Protein AF-A0A8J6WE12-F1 (afdb_monomer)

Sequence (88 aa):
MDYLAVDELERRYRDAKGGIKRSHYQIIWFLAQGRSPADVPASTSYSRDRIYKLLRRYNEQGLSALGDQRRHNPGQAPLVNAVQQAQL

Foldseek 3Di:
DDDDDLVVLVVCLVVDPDPQLNLLSVLVSCVNVVHDLVCVVVVGVDDSVRSVVSVVCCVVPNSVSRDPCVVVPPDDDDPDDPVVVVVD

Nearest PDB structures (foldseek):
  2lfd-assembly1_A  TM=4.371E-01  e=5.731E+00  Escherichia coli

Mean predicted aligned error: 7.47 Å

Radius of gyration: 16.76 Å; Cα contacts (8 Å, |Δi|>4): 67; chains: 1; bounding box: 26×34×50 Å

Solvent-accessible surface area (backbone atoms only — not comparable to full-atom values): 5376 Å² total; per-residue (Å²): 135,80,78,74,56,58,66,58,32,48,51,49,28,73,69,42,85,48,69,60,34,20,5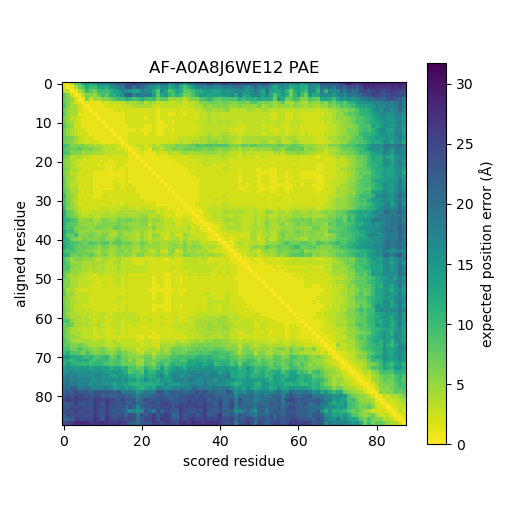3,41,29,48,53,54,30,44,46,68,72,68,48,55,70,84,57,51,40,82,80,42,103,45,54,56,68,56,49,52,56,46,51,52,40,32,76,74,55,31,71,80,55,53,39,75,63,65,84,78,48,89,71,75,81,74,95,58,55,77,74,64,62,78,75,116

pLDDT: mean 86.43, std 9.18, range [50.53, 95.44]

Structure (mmCIF, N/CA/C/O backbone):
data_AF-A0A8J6WE12-F1
#
_entry.id   AF-A0A8J6WE12-F1
#
loop_
_atom_site.group_PDB
_atom_site.id
_atom_site.type_symbol
_atom_site.label_atom_id
_atom_site.label_alt_id
_atom_site.label_comp_id
_atom_site.label_asym_id
_atom_site.label_entity_id
_atom_site.label_seq_id
_atom_site.pdbx_PDB_ins_code
_atom_site.Cartn_x
_atom_site.Cartn_y
_atom_site.Cartn_z
_atom_site.occupancy
_atom_site.B_iso_or_equiv
_atom_site.auth_seq_id
_atom_site.auth_comp_id
_atom_site.auth_asym_id
_atom_site.auth_atom_id
_atom_site.pdbx_PDB_model_num
ATOM 1 N N . MET A 1 1 ? 1.389 -18.263 -2.492 1.00 50.53 1 MET A N 1
ATOM 2 C CA . MET A 1 1 ? 1.438 -16.789 -2.527 1.00 50.53 1 MET A CA 1
ATOM 3 C C . MET A 1 1 ? 0.889 -16.386 -3.881 1.00 50.53 1 MET A C 1
ATOM 5 O O . MET A 1 1 ? 1.574 -16.593 -4.871 1.00 50.53 1 MET A O 1
ATOM 9 N N . ASP A 1 2 ? -0.385 -15.997 -3.934 1.00 57.19 2 ASP A N 1
ATOM 10 C CA . ASP A 1 2 ? -1.082 -15.691 -5.190 1.00 57.19 2 ASP A CA 1
ATOM 11 C C . ASP A 1 2 ? -0.751 -14.253 -5.603 1.00 57.19 2 ASP A C 1
ATOM 13 O O . ASP A 1 2 ? -1.278 -13.288 -5.041 1.00 57.19 2 ASP A O 1
ATOM 17 N N . TYR A 1 3 ? 0.179 -14.104 -6.544 1.00 64.38 3 TYR A N 1
ATOM 18 C CA . TYR A 1 3 ? 0.458 -12.821 -7.176 1.00 64.38 3 TYR A CA 1
ATOM 19 C C . TYR A 1 3 ? -0.552 -12.607 -8.299 1.00 64.38 3 TYR A C 1
ATOM 21 O O . TYR A 1 3 ? -0.746 -13.471 -9.150 1.00 64.38 3 TYR A O 1
ATOM 29 N N . LEU A 1 4 ? -1.215 -11.454 -8.300 1.00 71.50 4 LEU A N 1
ATOM 30 C CA . LEU A 1 4 ? -2.184 -11.126 -9.341 1.00 71.50 4 LEU A CA 1
ATOM 31 C C . LEU A 1 4 ? -1.470 -10.789 -10.644 1.00 71.50 4 LEU A C 1
ATOM 33 O O . LEU A 1 4 ? -0.463 -10.078 -10.641 1.00 71.50 4 LEU A O 1
ATOM 37 N N . ALA A 1 5 ? -2.058 -11.238 -11.751 1.00 81.69 5 ALA A N 1
ATOM 38 C CA . ALA A 1 5 ? -1.736 -10.701 -13.061 1.00 81.69 5 ALA A CA 1
ATOM 39 C C . ALA A 1 5 ? -1.922 -9.172 -13.059 1.00 81.69 5 ALA A C 1
ATOM 41 O O . ALA A 1 5 ? -2.804 -8.637 -12.377 1.00 81.69 5 ALA A O 1
ATOM 42 N N . VAL A 1 6 ? -1.089 -8.474 -13.830 1.00 85.19 6 VAL A N 1
ATOM 43 C CA . VAL A 1 6 ? -1.068 -7.003 -13.916 1.00 85.19 6 VAL A CA 1
ATOM 44 C C . VAL A 1 6 ? -2.463 -6.431 -14.211 1.00 85.19 6 VAL A C 1
ATOM 46 O O . VAL A 1 6 ? -2.860 -5.442 -13.594 1.00 85.19 6 VAL A O 1
ATOM 49 N N . ASP A 1 7 ? -3.236 -7.100 -15.066 1.00 87.00 7 ASP A N 1
ATOM 50 C CA . ASP A 1 7 ? -4.577 -6.669 -15.481 1.00 87.00 7 ASP A CA 1
ATOM 51 C C . ASP A 1 7 ? -5.600 -6.703 -14.337 1.00 87.00 7 ASP A C 1
ATOM 53 O O . ASP A 1 7 ? -6.471 -5.840 -14.216 1.00 87.00 7 ASP A O 1
ATOM 57 N N . GLU A 1 8 ? -5.480 -7.671 -13.430 1.00 90.94 8 GLU A N 1
ATOM 58 C CA . GLU A 1 8 ? -6.383 -7.783 -12.285 1.00 90.94 8 GLU A CA 1
ATOM 59 C C . GLU A 1 8 ? -6.068 -6.717 -11.218 1.00 90.94 8 GLU A C 1
ATOM 61 O O . GLU A 1 8 ? -6.975 -6.219 -10.541 1.00 90.94 8 GLU A O 1
ATOM 66 N N . LEU A 1 9 ? -4.802 -6.299 -11.093 1.00 92.62 9 LEU A N 1
ATOM 67 C CA . LEU A 1 9 ? -4.422 -5.146 -10.268 1.00 92.62 9 LEU A CA 1
ATOM 68 C C . LEU A 1 9 ? -4.997 -3.842 -10.829 1.00 92.62 9 LEU A C 1
ATOM 70 O O . LEU A 1 9 ? -5.505 -3.022 -10.060 1.00 92.62 9 LEU A O 1
ATOM 74 N N . GLU A 1 10 ? -4.970 -3.672 -12.152 1.00 94.06 10 GLU A N 1
ATOM 75 C CA .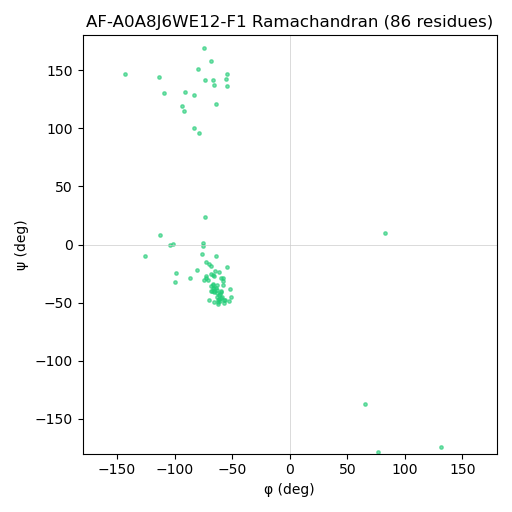 GLU A 1 10 ? -5.586 -2.526 -12.819 1.00 94.06 10 GLU A CA 1
ATOM 76 C C . GLU A 1 10 ? -7.100 -2.490 -12.591 1.00 94.06 10 GLU A C 1
ATOM 78 O O . GLU A 1 10 ? -7.644 -1.461 -12.176 1.00 94.06 10 GLU A O 1
ATOM 83 N N . ARG A 1 11 ? -7.791 -3.616 -12.807 1.00 94.69 11 ARG A N 1
ATOM 84 C CA . ARG A 1 11 ? -9.240 -3.712 -12.594 1.00 94.69 11 ARG A CA 1
ATOM 85 C C . ARG A 1 11 ? -9.612 -3.318 -11.168 1.00 94.69 11 ARG A C 1
ATOM 87 O O . ARG A 1 11 ? -10.467 -2.462 -10.955 1.00 94.69 11 ARG A O 1
ATOM 94 N N . ARG A 1 12 ? -8.905 -3.861 -10.176 1.00 94.19 12 ARG A N 1
ATOM 95 C CA . ARG A 1 12 ? -9.135 -3.538 -8.761 1.00 94.19 12 ARG A CA 1
ATOM 96 C C . ARG A 1 12 ? -8.794 -2.095 -8.408 1.00 94.19 12 ARG A C 1
ATOM 98 O O . ARG A 1 12 ? -9.477 -1.514 -7.567 1.00 94.19 12 ARG A O 1
ATOM 105 N N . TYR A 1 13 ? -7.778 -1.503 -9.035 1.00 94.38 13 TYR A N 1
ATOM 106 C CA . TYR A 1 13 ? -7.503 -0.071 -8.916 1.00 94.38 13 TYR A CA 1
ATOM 107 C C . TYR A 1 13 ? -8.693 0.769 -9.408 1.00 94.38 13 TYR A C 1
ATOM 109 O O . TYR A 1 13 ? -9.100 1.703 -8.713 1.00 94.38 13 TYR A O 1
ATOM 117 N N . ARG A 1 14 ? -9.268 0.425 -10.567 1.00 93.81 14 ARG A N 1
ATOM 118 C CA . ARG A 1 14 ? -10.427 1.123 -11.149 1.00 93.81 14 ARG A CA 1
ATOM 119 C C . ARG A 1 14 ? -11.698 0.942 -10.306 1.00 93.81 14 ARG A C 1
ATOM 121 O O . ARG A 1 14 ? -12.446 1.901 -10.122 1.00 93.81 14 ARG A O 1
ATOM 128 N N . ASP A 1 15 ? -11.896 -0.243 -9.731 1.00 95.38 15 ASP A N 1
ATOM 129 C CA . ASP A 1 15 ? -13.076 -0.576 -8.919 1.00 95.38 15 ASP A CA 1
ATOM 130 C C . ASP A 1 15 ? -13.000 -0.051 -7.471 1.00 95.38 15 ASP A C 1
ATOM 132 O O . ASP A 1 15 ? -14.027 0.110 -6.799 1.00 95.38 15 ASP A O 1
ATOM 136 N N . ALA A 1 16 ? -11.796 0.226 -6.959 1.00 94.12 16 ALA A N 1
ATOM 137 C CA . ALA A 1 16 ? -11.589 0.630 -5.573 1.00 94.12 16 ALA A CA 1
ATOM 138 C C . ALA A 1 16 ? -12.259 1.974 -5.242 1.00 94.12 16 ALA A C 1
ATOM 140 O O . ALA A 1 16 ? -11.924 3.024 -5.787 1.00 94.12 16 ALA A O 1
ATOM 141 N N . LYS A 1 17 ? -13.165 1.950 -4.256 1.00 89.12 17 LYS A N 1
ATOM 142 C CA . LYS A 1 17 ? -13.912 3.137 -3.804 1.00 89.12 17 LYS A CA 1
ATOM 143 C C . LYS A 1 17 ? -13.185 3.972 -2.743 1.00 89.12 17 LYS A C 1
ATOM 145 O O . LYS A 1 17 ? -13.383 5.177 -2.671 1.00 89.12 17 LYS A O 1
ATOM 150 N N . GLY A 1 18 ? -12.339 3.352 -1.917 1.00 88.44 18 GLY A N 1
ATOM 151 C CA . GLY A 1 18 ? -11.606 4.042 -0.848 1.00 88.44 18 GLY A CA 1
ATOM 152 C C . GLY A 1 18 ? -10.243 4.556 -1.309 1.00 88.44 18 GLY A C 1
ATOM 153 O O . GLY A 1 18 ? -9.461 3.776 -1.851 1.00 88.44 18 GLY A O 1
ATOM 154 N N . GLY A 1 1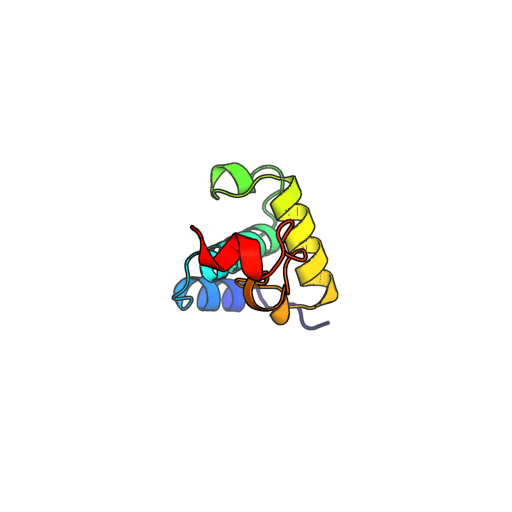9 ? -9.926 5.825 -1.024 1.00 90.69 19 GLY A N 1
ATOM 155 C CA . GLY A 1 19 ? -8.682 6.477 -1.463 1.00 90.69 19 GLY A CA 1
ATOM 156 C C . GLY A 1 19 ? -7.415 5.693 -1.106 1.00 90.69 19 GLY A C 1
ATOM 157 O O . GLY A 1 19 ? -6.617 5.391 -1.985 1.00 90.69 19 GLY A O 1
ATOM 158 N N . ILE A 1 20 ? -7.284 5.246 0.149 1.00 91.88 20 ILE A N 1
ATOM 159 C CA . ILE A 1 20 ? -6.124 4.454 0.604 1.00 91.88 20 ILE A CA 1
ATOM 160 C C . ILE A 1 20 ? -6.010 3.134 -0.170 1.00 91.88 20 ILE A C 1
ATOM 162 O O . ILE A 1 20 ? -4.934 2.775 -0.648 1.00 91.88 20 ILE A O 1
ATOM 166 N N . LYS A 1 21 ? -7.125 2.406 -0.320 1.00 93.44 21 LYS A N 1
ATOM 167 C CA . LYS A 1 21 ? -7.135 1.110 -1.012 1.00 93.44 21 LYS A CA 1
ATOM 168 C C . LYS A 1 21 ? -6.805 1.278 -2.496 1.00 93.44 21 LYS A C 1
ATOM 170 O O . LYS A 1 21 ? -6.023 0.501 -3.034 1.00 93.44 21 LYS A O 1
ATOM 175 N N . ARG A 1 22 ? -7.338 2.327 -3.127 1.00 95.00 22 ARG A N 1
ATOM 176 C CA . ARG A 1 22 ? -7.041 2.693 -4.513 1.00 95.00 22 ARG A CA 1
ATOM 177 C C . ARG A 1 22 ? -5.565 3.043 -4.699 1.00 95.00 22 ARG A C 1
ATOM 179 O O . ARG A 1 22 ? -4.935 2.478 -5.585 1.00 95.00 22 ARG A O 1
ATOM 186 N N . SER A 1 23 ? -4.985 3.879 -3.836 1.00 94.44 23 SER A N 1
ATOM 187 C CA . SER A 1 23 ? -3.548 4.189 -3.880 1.00 94.44 23 SER A CA 1
ATOM 188 C C . SER A 1 23 ? -2.681 2.942 -3.710 1.00 94.44 23 SER A C 1
ATOM 190 O O . SER A 1 23 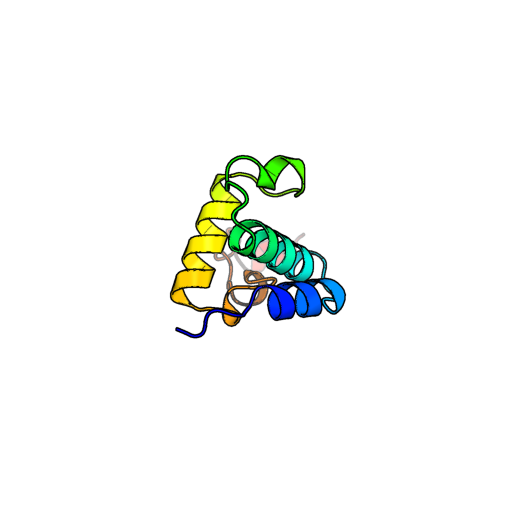? -1.690 2.791 -4.414 1.00 94.44 23 SER A O 1
ATOM 192 N N . HIS A 1 24 ? -3.058 2.019 -2.820 1.00 95.00 24 HIS A N 1
ATOM 193 C CA . HIS A 1 24 ? -2.318 0.768 -2.643 1.00 95.00 24 HIS A CA 1
ATOM 194 C C . HIS A 1 24 ? -2.341 -0.094 -3.913 1.00 95.00 24 HIS A C 1
ATOM 196 O O . HIS A 1 24 ? -1.285 -0.568 -4.329 1.00 95.00 24 HIS A O 1
ATOM 202 N N . TYR A 1 25 ? -3.504 -0.252 -4.558 1.00 95.44 25 TYR A N 1
ATOM 203 C CA . TYR A 1 25 ? -3.584 -0.949 -5.846 1.00 95.44 25 TYR A CA 1
ATOM 204 C C . TYR A 1 25 ? -2.756 -0.254 -6.926 1.00 95.44 25 TYR A C 1
ATOM 206 O O . TYR A 1 25 ? -2.018 -0.930 -7.630 1.00 95.44 25 TYR A O 1
ATOM 214 N N . GLN A 1 26 ? -2.812 1.078 -7.015 1.00 94.88 26 GLN A N 1
ATOM 215 C CA . GLN A 1 26 ? -2.033 1.849 -7.987 1.00 94.88 26 GLN A CA 1
ATOM 216 C C . GLN A 1 26 ? -0.524 1.626 -7.827 1.00 94.88 26 GLN A C 1
ATOM 218 O O . GLN A 1 26 ? 0.172 1.403 -8.812 1.00 94.88 26 GLN A O 1
ATOM 223 N N . ILE A 1 27 ? -0.021 1.655 -6.588 1.00 95.00 27 ILE A N 1
ATOM 224 C CA . ILE A 1 27 ? 1.400 1.433 -6.293 1.00 95.00 27 ILE A CA 1
ATOM 225 C C . ILE A 1 27 ? 1.816 0.023 -6.715 1.00 95.00 27 ILE A C 1
ATOM 227 O O . ILE A 1 27 ? 2.794 -0.127 -7.440 1.00 95.00 27 ILE A O 1
ATOM 231 N N . ILE A 1 28 ? 1.077 -1.009 -6.293 1.00 95.12 28 ILE A N 1
ATOM 232 C CA . ILE A 1 28 ? 1.418 -2.399 -6.631 1.00 95.12 28 ILE A CA 1
ATOM 233 C C . ILE A 1 28 ? 1.288 -2.653 -8.136 1.00 95.12 28 ILE A C 1
ATOM 235 O O . ILE A 1 28 ? 2.133 -3.335 -8.703 1.00 95.12 28 ILE A O 1
ATOM 239 N N . TRP A 1 29 ? 0.294 -2.060 -8.796 1.00 94.81 29 TRP A N 1
ATOM 240 C CA . TRP A 1 29 ? 0.130 -2.128 -10.246 1.00 94.81 29 TRP A CA 1
ATOM 241 C C . TRP A 1 29 ? 1.324 -1.523 -10.991 1.00 94.81 29 TRP A C 1
ATOM 243 O O . TRP A 1 29 ? 1.903 -2.185 -11.847 1.00 94.81 29 TRP A O 1
ATOM 253 N N . PHE A 1 30 ? 1.763 -0.318 -10.619 1.00 93.94 30 PHE A N 1
ATOM 254 C CA . PHE A 1 30 ? 2.945 0.314 -11.212 1.00 93.94 30 PHE A CA 1
ATOM 255 C C . PHE A 1 30 ? 4.215 -0.519 -11.027 1.00 93.94 30 PHE A C 1
ATOM 257 O O . PHE A 1 30 ? 5.003 -0.650 -11.962 1.00 93.94 30 PHE A O 1
ATOM 264 N N . LEU A 1 31 ? 4.400 -1.112 -9.847 1.00 92.62 31 LEU A N 1
ATOM 265 C CA . LEU A 1 31 ? 5.537 -1.993 -9.584 1.00 92.62 31 LEU A CA 1
ATOM 266 C C . LEU A 1 31 ? 5.454 -3.294 -10.395 1.00 92.62 31 LEU A C 1
ATOM 268 O O . LEU A 1 31 ? 6.461 -3.736 -10.938 1.00 92.62 31 LEU A O 1
ATOM 272 N N . ALA A 1 32 ? 4.262 -3.881 -10.530 1.00 91.31 32 ALA A N 1
ATOM 273 C CA . ALA A 1 32 ? 4.040 -5.083 -11.335 1.00 91.31 32 ALA A CA 1
ATOM 274 C C . ALA A 1 32 ? 4.247 -4.834 -12.842 1.00 91.31 32 ALA A C 1
ATOM 276 O O . ALA A 1 32 ? 4.632 -5.745 -13.565 1.00 91.31 32 ALA A O 1
ATOM 277 N N . GLN A 1 33 ? 4.067 -3.591 -13.304 1.00 90.88 33 GLN A N 1
ATOM 278 C CA . GLN A 1 33 ? 4.432 -3.140 -14.655 1.00 90.88 33 GLN A CA 1
ATOM 279 C C . GLN A 1 33 ? 5.946 -2.928 -14.850 1.00 90.88 33 GLN A C 1
ATOM 281 O O . GLN A 1 33 ? 6.369 -2.498 -15.920 1.00 90.88 33 GLN A O 1
ATOM 286 N N . GLY A 1 34 ? 6.769 -3.181 -13.829 1.00 90.31 34 GLY A N 1
ATOM 287 C CA . GLY A 1 34 ? 8.221 -3.016 -13.896 1.00 90.31 34 GLY A CA 1
ATOM 288 C C . GLY A 1 34 ? 8.710 -1.585 -13.662 1.00 90.31 34 GLY A C 1
ATOM 289 O O . GLY A 1 34 ? 9.895 -1.317 -13.854 1.00 90.31 34 GLY A O 1
ATOM 290 N N . ARG A 1 35 ? 7.847 -0.651 -13.227 1.00 90.00 35 ARG A N 1
ATOM 291 C CA . ARG A 1 35 ? 8.314 0.690 -12.839 1.00 90.00 35 ARG A CA 1
ATOM 292 C C . ARG A 1 35 ? 9.181 0.601 -11.588 1.00 90.00 35 ARG A C 1
ATOM 294 O O . ARG A 1 35 ? 8.865 -0.132 -10.649 1.00 90.00 35 ARG A O 1
ATOM 301 N N . SER A 1 36 ? 10.240 1.404 -11.543 1.00 85.56 36 SER A N 1
ATOM 302 C CA . SER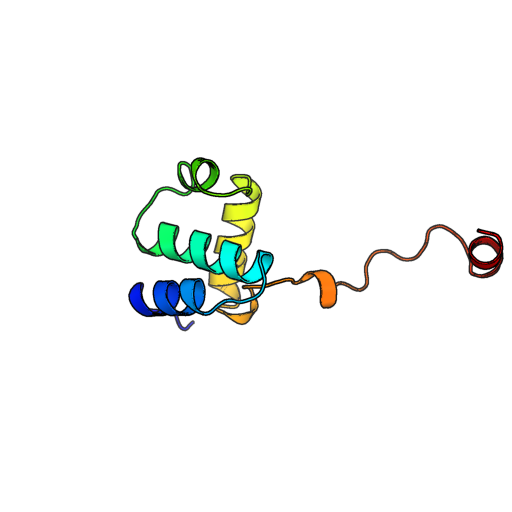 A 1 36 ? 11.118 1.451 -10.378 1.00 85.56 36 SER A CA 1
ATOM 303 C C . SER A 1 36 ? 10.374 2.007 -9.155 1.00 85.56 36 SER A C 1
ATOM 305 O O . SER A 1 36 ? 9.706 3.041 -9.262 1.00 85.56 36 SER A O 1
ATOM 307 N N . PRO A 1 37 ? 10.547 1.419 -7.954 1.00 82.00 37 PRO A N 1
ATOM 308 C CA . PRO A 1 37 ? 10.076 2.013 -6.701 1.00 82.00 37 PRO A CA 1
ATOM 309 C C . PRO A 1 37 ? 10.590 3.440 -6.457 1.00 82.00 37 PRO A C 1
ATOM 311 O O . PRO A 1 37 ? 10.022 4.163 -5.638 1.00 82.00 37 PRO A O 1
ATOM 314 N N . ALA A 1 38 ? 11.666 3.850 -7.139 1.00 82.25 38 ALA A N 1
ATOM 315 C CA . ALA A 1 38 ? 12.197 5.205 -7.079 1.00 82.25 38 ALA A CA 1
ATOM 316 C C . ALA A 1 38 ? 11.326 6.241 -7.813 1.00 82.25 38 ALA A C 1
ATOM 318 O O . ALA A 1 38 ? 11.327 7.395 -7.389 1.00 82.25 38 ALA A O 1
ATOM 319 N N . ASP A 1 39 ? 10.561 5.821 -8.827 1.00 84.62 39 ASP A N 1
ATOM 320 C CA . ASP A 1 39 ? 9.781 6.702 -9.712 1.00 84.62 39 ASP A CA 1
ATOM 321 C C . ASP A 1 39 ? 8.304 6.790 -9.303 1.00 84.62 39 ASP A C 1
ATOM 323 O O . ASP A 1 39 ? 7.619 7.783 -9.553 1.00 84.62 39 ASP A O 1
ATOM 327 N N . VAL A 1 40 ? 7.798 5.765 -8.612 1.00 85.88 40 VAL A N 1
ATOM 328 C CA . VAL A 1 40 ? 6.414 5.709 -8.110 1.00 85.88 40 VAL A CA 1
ATOM 329 C C . VAL A 1 40 ? 6.034 6.880 -7.173 1.00 85.88 40 VAL A C 1
ATOM 331 O O . VAL A 1 40 ? 4.888 7.337 -7.263 1.00 85.88 40 VAL A O 1
ATOM 334 N N . PRO A 1 41 ? 6.923 7.434 -6.318 1.00 87.69 41 PRO A N 1
ATOM 335 C CA . PRO A 1 41 ? 6.611 8.618 -5.514 1.00 87.69 41 PRO A CA 1
ATOM 336 C C . PRO A 1 41 ? 6.193 9.845 -6.331 1.00 87.69 41 PRO A C 1
ATOM 338 O O . PRO A 1 41 ? 5.408 10.649 -5.848 1.00 87.69 41 PRO A O 1
ATOM 341 N N . ALA A 1 42 ? 6.658 10.001 -7.575 1.00 82.12 42 ALA A N 1
ATOM 342 C CA . ALA A 1 42 ? 6.255 11.139 -8.407 1.00 82.12 42 ALA A CA 1
ATOM 343 C C . ALA A 1 42 ? 4.774 11.068 -8.822 1.00 82.12 42 ALA A C 1
ATOM 345 O O . ALA A 1 42 ? 4.146 12.084 -9.097 1.00 82.12 42 ALA A O 1
ATOM 346 N N . SER A 1 43 ? 4.209 9.858 -8.864 1.00 80.88 43 SER A N 1
ATOM 347 C CA . SER A 1 43 ? 2.825 9.604 -9.283 1.00 80.88 43 SER A CA 1
ATOM 348 C C . SER A 1 43 ? 1.880 9.312 -8.112 1.00 80.88 43 SER A C 1
ATOM 350 O O . SER A 1 43 ? 0.698 9.041 -8.331 1.00 80.88 43 SER A O 1
ATOM 352 N N . THR A 1 44 ? 2.383 9.304 -6.871 1.00 84.31 44 THR A N 1
ATOM 353 C CA . THR A 1 44 ? 1.620 8.901 -5.681 1.00 84.31 44 THR A CA 1
ATOM 354 C C . THR A 1 44 ? 1.997 9.760 -4.476 1.0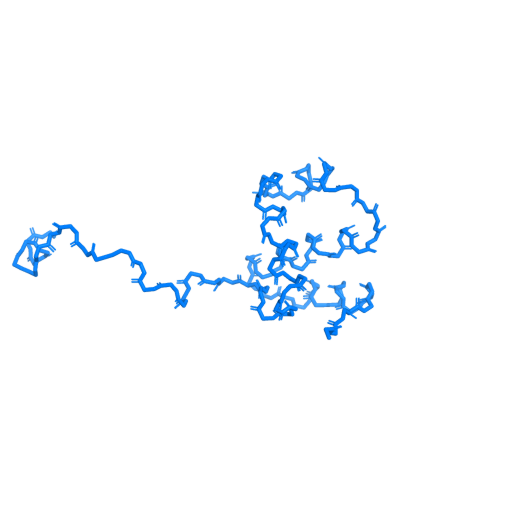0 84.31 44 THR A C 1
ATOM 356 O O . THR A 1 44 ? 3.151 10.114 -4.297 1.00 84.31 44 THR A O 1
ATOM 359 N N . SER A 1 45 ? 1.065 10.045 -3.564 1.00 86.75 45 SER A N 1
ATOM 360 C CA . SER A 1 45 ? 1.375 10.761 -2.309 1.00 86.75 45 SER A CA 1
ATOM 361 C C . SER A 1 45 ? 2.132 9.899 -1.277 1.00 86.75 45 SER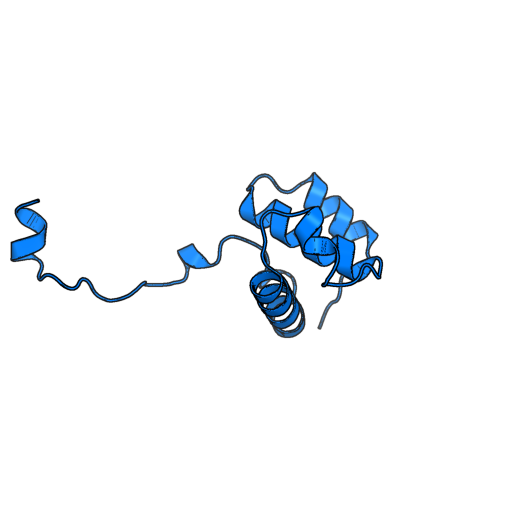 A C 1
ATOM 363 O O . SER A 1 45 ? 2.030 10.132 -0.073 1.00 86.75 45 SER A O 1
ATOM 365 N N . TYR A 1 46 ? 2.840 8.854 -1.718 1.00 91.38 46 TYR A N 1
ATOM 366 C CA . TYR A 1 46 ? 3.553 7.904 -0.869 1.00 91.38 46 TYR A CA 1
ATOM 367 C C . TYR A 1 46 ? 5.062 8.101 -0.999 1.00 91.38 46 TYR A C 1
ATOM 369 O O . TYR A 1 46 ? 5.617 8.097 -2.094 1.00 91.38 46 TYR A O 1
ATOM 377 N N . SER A 1 47 ? 5.746 8.199 0.143 1.00 91.31 47 SER A N 1
ATOM 378 C CA . SER A 1 47 ? 7.207 8.189 0.164 1.00 91.31 47 SER A CA 1
ATOM 379 C C . SER A 1 47 ? 7.766 6.822 -0.238 1.00 91.31 47 SER A C 1
ATOM 381 O O . SER A 1 47 ? 7.110 5.785 -0.082 1.00 91.31 47 SER A O 1
ATOM 383 N N . ARG A 1 48 ? 9.025 6.810 -0.684 1.00 91.81 48 ARG A N 1
ATOM 384 C CA . ARG A 1 48 ? 9.766 5.594 -1.045 1.00 91.81 48 ARG A CA 1
ATOM 385 C C . ARG A 1 48 ? 9.719 4.527 0.059 1.00 91.81 48 ARG A C 1
ATOM 387 O O . ARG A 1 48 ? 9.397 3.374 -0.216 1.00 91.81 48 ARG A O 1
ATOM 394 N N . ASP A 1 49 ? 9.923 4.907 1.320 1.00 92.88 49 ASP A N 1
ATOM 395 C CA . ASP A 1 49 ? 9.870 3.966 2.450 1.00 92.88 49 ASP A CA 1
ATOM 396 C C . ASP A 1 49 ? 8.483 3.349 2.642 1.00 92.88 49 ASP A C 1
ATOM 398 O O . ASP A 1 49 ? 8.346 2.171 2.985 1.00 92.88 49 ASP A O 1
ATOM 402 N N . ARG A 1 50 ? 7.422 4.138 2.429 1.00 92.62 50 ARG A N 1
ATOM 403 C CA . ARG A 1 50 ? 6.041 3.651 2.527 1.00 92.62 50 ARG A CA 1
ATOM 404 C C . ARG A 1 50 ? 5.728 2.680 1.395 1.00 92.62 50 ARG A C 1
ATOM 406 O O . ARG A 1 50 ? 5.021 1.704 1.645 1.00 92.62 50 ARG A O 1
ATOM 413 N N . ILE A 1 51 ? 6.280 2.911 0.205 1.00 93.69 51 ILE A N 1
ATOM 414 C CA . ILE A 1 51 ? 6.173 2.009 -0.946 1.00 93.69 51 ILE A CA 1
ATOM 415 C C . ILE A 1 51 ? 6.889 0.688 -0.657 1.00 93.69 51 ILE A C 1
ATOM 417 O O . ILE A 1 51 ? 6.259 -0.357 -0.778 1.00 93.69 51 ILE A O 1
ATOM 421 N N . TYR A 1 52 ? 8.136 0.704 -0.172 1.00 94.00 52 TYR A N 1
ATOM 422 C CA . TYR A 1 52 ? 8.842 -0.531 0.199 1.00 94.00 52 TYR A CA 1
ATOM 423 C C . TYR A 1 52 ? 8.117 -1.313 1.299 1.00 94.00 52 TYR A C 1
ATOM 425 O O . TYR A 1 52 ? 7.949 -2.527 1.193 1.00 94.00 52 TYR A O 1
ATOM 433 N N . LYS A 1 53 ? 7.612 -0.628 2.333 1.00 94.25 53 LYS A N 1
ATOM 434 C CA . LYS A 1 53 ? 6.799 -1.266 3.384 1.00 94.25 53 LYS A CA 1
ATOM 435 C C . LYS A 1 53 ? 5.493 -1.847 2.843 1.00 94.25 53 LYS A C 1
ATOM 437 O O . LYS A 1 53 ? 5.005 -2.845 3.369 1.00 94.25 53 LYS A O 1
ATOM 442 N N . LEU A 1 54 ? 4.871 -1.208 1.853 1.00 93.75 54 LEU A N 1
ATOM 443 C CA . LEU A 1 54 ? 3.674 -1.736 1.204 1.00 93.75 54 LEU A CA 1
ATOM 444 C C . LEU A 1 54 ? 4.008 -2.967 0.356 1.00 93.75 54 LEU A C 1
ATOM 446 O O . LEU A 1 54 ? 3.350 -3.987 0.522 1.00 93.75 54 LEU A O 1
ATOM 450 N N . LEU A 1 55 ? 5.051 -2.890 -0.474 1.00 93.62 55 LEU A N 1
ATOM 451 C CA . LEU A 1 55 ? 5.525 -3.991 -1.311 1.00 93.62 55 LEU A CA 1
ATOM 452 C C . LEU A 1 55 ? 5.874 -5.218 -0.468 1.00 93.62 55 LEU A C 1
ATOM 454 O O . LEU A 1 55 ? 5.401 -6.309 -0.758 1.00 93.62 55 LEU A O 1
ATOM 458 N N . ARG A 1 56 ? 6.633 -5.036 0.619 1.00 93.69 56 ARG A N 1
ATOM 459 C CA . ARG A 1 56 ? 6.967 -6.127 1.539 1.00 93.69 56 ARG A CA 1
ATOM 460 C C . ARG A 1 56 ? 5.711 -6.801 2.098 1.00 93.69 56 ARG A C 1
ATOM 462 O O . ARG A 1 56 ? 5.590 -8.014 2.009 1.00 93.69 56 ARG A O 1
ATOM 469 N N . ARG A 1 57 ? 4.755 -6.023 2.620 1.00 93.25 57 ARG A N 1
ATOM 470 C CA . ARG A 1 57 ? 3.503 -6.574 3.169 1.00 93.25 57 ARG A CA 1
ATOM 471 C C . ARG A 1 57 ? 2.665 -7.279 2.110 1.00 93.25 57 ARG A C 1
ATOM 473 O O 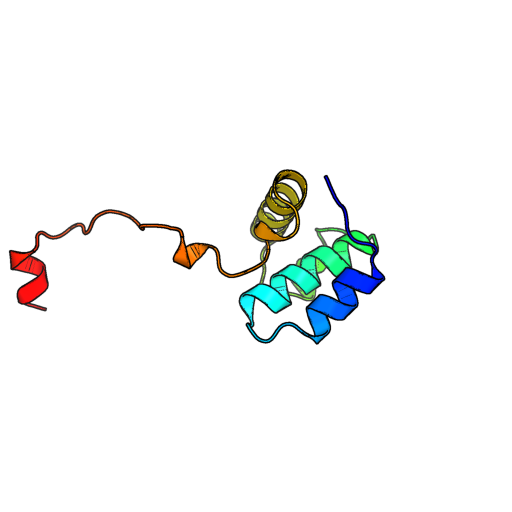. ARG A 1 57 ? 2.090 -8.320 2.394 1.00 93.25 57 ARG A O 1
ATOM 480 N N . TYR A 1 58 ? 2.611 -6.736 0.897 1.00 92.88 58 TYR A N 1
ATOM 481 C CA . TYR A 1 58 ? 1.948 -7.393 -0.224 1.00 92.88 58 TYR A CA 1
ATOM 482 C C . TYR A 1 58 ? 2.632 -8.721 -0.580 1.00 92.88 58 TYR A C 1
ATOM 484 O O . TYR A 1 58 ? 1.951 -9.722 -0.750 1.00 92.88 58 TYR A O 1
ATOM 492 N N . ASN A 1 59 ? 3.964 -8.773 -0.586 1.00 90.94 59 ASN A N 1
ATOM 493 C CA . ASN A 1 59 ? 4.714 -10.009 -0.820 1.00 90.94 59 ASN A CA 1
ATOM 4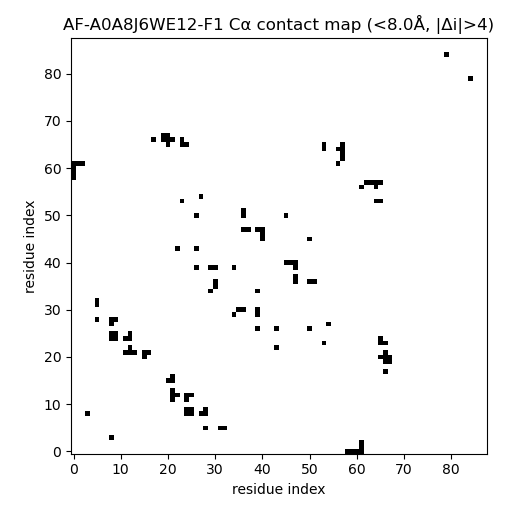94 C C . ASN A 1 59 ? 4.578 -11.042 0.310 1.00 90.94 59 ASN A C 1
ATOM 496 O O . ASN A 1 59 ? 4.883 -12.205 0.078 1.00 90.94 59 ASN A O 1
ATOM 500 N N . GLU A 1 60 ? 4.149 -10.642 1.512 1.00 91.81 60 GLU A N 1
ATOM 501 C CA . GLU A 1 60 ? 3.961 -11.519 2.683 1.00 91.81 60 GLU A CA 1
ATOM 502 C C . GLU A 1 60 ? 2.500 -11.942 2.908 1.00 91.81 60 GLU A C 1
ATOM 504 O O . GLU A 1 60 ? 2.243 -13.057 3.352 1.00 91.81 60 GLU A O 1
ATOM 509 N N . GLN A 1 61 ? 1.532 -11.088 2.565 1.00 90.56 61 GLN A N 1
ATOM 510 C CA . GLN A 1 61 ? 0.110 -11.287 2.878 1.00 90.56 61 GLN A CA 1
ATOM 511 C C . GLN A 1 61 ? -0.807 -11.216 1.641 1.00 90.56 61 GLN A C 1
ATOM 513 O O . GLN A 1 61 ? -1.994 -11.532 1.716 1.00 90.56 61 GLN A O 1
ATOM 518 N N . GLY A 1 62 ? -0.283 -10.803 0.488 1.00 90.31 62 GLY A N 1
ATOM 519 C CA . GLY A 1 62 ? -1.049 -10.611 -0.737 1.00 90.31 62 GLY A CA 1
ATOM 520 C C . GLY A 1 62 ? -2.066 -9.480 -0.605 1.00 90.31 62 GLY A C 1
ATOM 521 O O . GLY A 1 62 ? -1.800 -8.409 -0.052 1.00 90.31 62 GLY A O 1
ATOM 522 N N . LEU A 1 63 ? -3.270 -9.719 -1.121 1.00 90.00 63 LEU A N 1
ATOM 523 C CA . LEU A 1 63 ? -4.348 -8.730 -1.177 1.00 90.00 63 LEU A CA 1
ATOM 524 C C . LEU A 1 63 ? -4.798 -8.187 0.180 1.00 90.00 63 LEU A C 1
ATOM 526 O O . LEU A 1 63 ? -5.275 -7.052 0.238 1.00 90.00 63 LEU A O 1
ATOM 530 N N . SER A 1 64 ? -4.670 -8.966 1.254 1.00 89.12 64 SER A N 1
ATOM 531 C CA . SER A 1 64 ? -5.097 -8.548 2.594 1.00 89.12 64 SER A CA 1
ATOM 532 C C . SER A 1 64 ? -4.275 -7.367 3.123 1.00 89.12 64 SER A C 1
ATOM 534 O O . SER A 1 64 ? -4.790 -6.578 3.913 1.00 89.12 64 SER A O 1
ATOM 536 N N . ALA A 1 65 ? -3.055 -7.160 2.610 1.00 90.25 65 ALA A N 1
ATOM 537 C CA . ALA A 1 65 ? -2.228 -5.995 2.923 1.00 90.25 65 ALA A CA 1
ATOM 538 C C . ALA A 1 65 ? -2.722 -4.684 2.276 1.00 90.25 65 ALA A C 1
ATOM 540 O O . ALA A 1 65 ? -2.274 -3.593 2.655 1.00 90.25 65 ALA A O 1
ATOM 541 N N . LEU A 1 66 ? -3.620 -4.747 1.284 1.00 92.25 66 LEU A N 1
ATOM 542 C CA . LEU A 1 66 ? -4.065 -3.580 0.518 1.00 92.25 66 LEU A CA 1
ATOM 543 C C . LEU A 1 66 ? -5.338 -2.969 1.116 1.00 92.25 66 LEU A C 1
ATOM 545 O O . LEU A 1 66 ? -6.400 -3.588 1.152 1.00 92.25 66 LEU A O 1
ATOM 549 N N . GLY A 1 67 ? -5.250 -1.707 1.538 1.00 91.19 67 GLY A N 1
ATOM 550 C CA . GLY A 1 67 ? -6.340 -0.992 2.194 1.00 91.19 67 GLY A CA 1
ATOM 551 C C . GLY A 1 67 ? -5.898 -0.297 3.475 1.00 91.19 67 GLY A C 1
ATOM 552 O O . GLY A 1 67 ? -4.711 -0.249 3.807 1.00 91.19 67 GLY A O 1
ATOM 553 N N . ASP A 1 68 ? -6.875 0.269 4.181 1.00 88.06 68 ASP A N 1
ATOM 554 C CA . ASP A 1 68 ? -6.633 0.950 5.448 1.00 88.06 68 ASP A CA 1
ATOM 555 C C . ASP A 1 68 ? -6.478 -0.051 6.596 1.00 88.06 68 ASP A C 1
ATOM 557 O O . ASP A 1 68 ? -7.449 -0.506 7.197 1.00 88.06 68 ASP A O 1
ATOM 561 N N . GLN A 1 69 ? -5.224 -0.367 6.903 1.00 83.50 69 GLN A N 1
ATOM 562 C CA . GLN A 1 69 ? -4.859 -1.271 7.992 1.00 83.50 69 GLN A CA 1
ATOM 563 C C . GLN A 1 69 ? -4.977 -0.622 9.380 1.00 83.50 69 GLN A C 1
ATOM 565 O O . GLN A 1 69 ? -4.855 -1.315 10.385 1.00 83.50 69 GLN A O 1
ATOM 570 N N . ARG A 1 70 ? -5.220 0.697 9.480 1.00 81.81 70 ARG A N 1
ATOM 571 C CA . ARG A 1 70 ? -5.338 1.374 10.786 1.00 81.81 70 ARG A CA 1
ATOM 572 C C . ARG A 1 70 ? -6.552 0.900 11.571 1.00 81.81 70 ARG A C 1
ATOM 574 O O . ARG A 1 70 ? -6.505 0.904 12.790 1.00 81.81 70 ARG A O 1
ATOM 581 N N . ARG A 1 71 ? -7.601 0.444 10.882 1.00 75.62 71 ARG A N 1
ATOM 582 C CA . ARG A 1 71 ? -8.823 -0.091 11.504 1.00 75.62 71 ARG A CA 1
ATOM 583 C C . ARG A 1 71 ? -8.573 -1.329 12.364 1.00 75.62 71 ARG A C 1
ATOM 585 O O . ARG A 1 71 ? -9.360 -1.609 13.256 1.00 75.62 71 ARG A O 1
ATOM 592 N N . HIS A 1 72 ? -7.489 -2.051 12.094 1.00 76.06 72 HIS A N 1
ATOM 593 C CA . HIS A 1 72 ? -7.081 -3.233 12.850 1.00 76.06 72 HIS A CA 1
ATOM 594 C C . HIS A 1 72 ? -5.941 -2.937 13.831 1.00 76.06 72 HIS A C 1
ATOM 596 O O . HIS A 1 72 ? -5.482 -3.839 14.525 1.00 76.06 72 HIS A O 1
ATOM 602 N N . ASN A 1 73 ? -5.468 -1.689 13.889 1.00 75.88 73 ASN A N 1
ATOM 603 C CA . ASN A 1 73 ? -4.454 -1.274 14.841 1.00 75.88 73 ASN A CA 1
ATOM 604 C C . ASN A 1 73 ? -5.154 -0.741 16.102 1.00 75.88 73 ASN A C 1
ATOM 606 O O . ASN A 1 73 ? -5.797 0.305 16.005 1.00 75.88 73 ASN A O 1
ATOM 610 N N . PRO A 1 74 ? -5.014 -1.388 17.274 1.00 75.56 74 PRO A N 1
ATOM 611 C CA . PRO A 1 74 ? -5.631 -0.912 18.516 1.00 75.56 74 PRO A CA 1
ATOM 612 C C . PRO A 1 74 ? -5.091 0.454 18.974 1.00 75.56 74 PRO A C 1
ATOM 614 O O . PRO A 1 74 ? -5.661 1.073 19.866 1.00 75.56 74 PRO A O 1
ATOM 617 N N . GLY A 1 75 ? -4.018 0.948 18.345 1.00 79.75 75 GLY A N 1
ATOM 618 C CA . GLY A 1 75 ? -3.365 2.192 18.730 1.00 79.75 75 GLY A CA 1
ATOM 619 C C . GLY A 1 75 ? -2.509 2.010 19.982 1.00 79.75 75 GLY A C 1
ATOM 620 O O . GLY A 1 75 ? -2.372 0.907 20.508 1.00 79.75 75 GLY A O 1
ATOM 621 N N . GLN A 1 76 ? -1.885 3.095 20.437 1.00 80.81 76 GLN A N 1
ATOM 622 C CA . GLN A 1 76 ? -1.288 3.117 21.771 1.00 80.81 76 GLN A CA 1
ATOM 623 C C . GLN A 1 76 ? -2.372 3.368 22.817 1.00 80.81 76 GLN A C 1
ATOM 625 O O . GLN A 1 76 ? -3.365 4.042 22.538 1.00 80.81 76 GLN A O 1
ATOM 630 N N . ALA A 1 77 ? -2.150 2.850 24.027 1.00 82.94 77 ALA A N 1
ATOM 631 C CA . ALA A 1 77 ? -2.982 3.189 25.169 1.00 82.94 77 ALA A CA 1
ATOM 632 C C . ALA A 1 77 ? -3.016 4.720 25.361 1.00 82.94 77 ALA A C 1
ATOM 634 O O . ALA A 1 77 ? -1.990 5.378 25.152 1.00 82.94 77 ALA A O 1
ATOM 635 N N . PRO A 1 78 ? -4.167 5.296 25.749 1.00 81.06 78 PRO A N 1
ATOM 636 C CA . PRO A 1 78 ? -4.246 6.711 26.076 1.00 81.06 78 PRO A CA 1
ATOM 637 C C . PRO A 1 78 ? -3.209 7.091 27.140 1.00 81.06 78 PRO A C 1
ATOM 639 O O . PRO A 1 78 ? -3.040 6.382 28.129 1.00 81.06 78 PRO A O 1
ATOM 642 N N . LEU A 1 79 ? -2.535 8.229 26.950 1.00 84.75 79 LEU A N 1
ATOM 643 C CA . LEU A 1 79 ? -1.582 8.771 27.932 1.00 84.75 79 LEU A CA 1
ATOM 644 C C . LEU A 1 79 ? -2.274 9.304 29.196 1.00 84.75 79 LEU A C 1
ATOM 646 O O . LEU A 1 79 ? -1.625 9.531 30.213 1.00 84.75 79 LEU A O 1
ATOM 650 N N . VAL A 1 80 ? -3.584 9.523 29.109 1.00 85.94 80 VAL A N 1
ATOM 651 C CA . VAL A 1 80 ? -4.436 10.048 30.174 1.00 85.94 80 VAL A CA 1
ATOM 652 C C . VAL A 1 80 ? -5.418 8.978 30.628 1.00 85.94 80 VAL A C 1
ATOM 654 O O . VAL A 1 80 ? -5.907 8.186 29.821 1.00 85.94 80 VAL A O 1
ATOM 657 N N . ASN A 1 81 ? -5.710 8.951 31.927 1.00 82.00 81 ASN A N 1
ATOM 658 C CA . ASN A 1 81 ? -6.688 8.016 32.470 1.00 82.00 81 ASN A CA 1
ATOM 659 C C . ASN A 1 81 ? -8.130 8.448 32.127 1.00 82.00 81 ASN A C 1
ATOM 661 O O . ASN A 1 81 ? -8.379 9.562 31.665 1.00 82.00 81 ASN A O 1
ATOM 665 N N . ALA A 1 82 ? -9.098 7.564 32.377 1.00 75.88 82 ALA A N 1
ATOM 666 C CA . ALA A 1 82 ? -10.505 7.801 32.038 1.00 75.88 82 ALA A CA 1
ATOM 667 C C . ALA A 1 82 ? -11.096 9.067 32.695 1.00 75.88 82 ALA A C 1
ATOM 669 O O . ALA A 1 82 ? -11.946 9.726 32.103 1.00 75.88 82 ALA A O 1
ATOM 670 N N . VAL A 1 83 ? -10.621 9.434 33.892 1.00 75.19 83 VAL A N 1
ATOM 671 C CA . VAL A 1 83 ? -11.074 10.637 34.612 1.00 75.19 83 VAL A CA 1
ATOM 672 C C . VAL A 1 83 ? -10.616 11.907 33.891 1.00 75.19 83 VAL A C 1
ATOM 674 O O . VAL A 1 83 ? -11.389 12.847 33.755 1.00 75.19 83 VAL A O 1
ATOM 677 N N . GLN A 1 84 ? -9.389 11.914 33.372 1.00 72.25 84 GLN A N 1
ATOM 678 C CA . GLN A 1 84 ? -8.822 13.034 32.617 1.00 72.25 84 GLN A CA 1
ATOM 679 C C . GLN A 1 84 ? -9.426 13.171 31.210 1.00 72.25 84 GLN A C 1
ATOM 681 O O . GLN A 1 84 ? -9.508 14.277 30.687 1.00 72.25 84 GLN A O 1
ATOM 686 N N . GLN A 1 85 ? -9.878 12.073 30.595 1.00 71.50 85 GLN A N 1
ATOM 687 C CA . GLN A 1 85 ? -10.564 12.117 29.296 1.00 71.50 85 GLN A CA 1
ATOM 688 C C . GLN A 1 85 ? -11.968 12.726 29.374 1.00 71.50 85 GLN A C 1
ATOM 690 O O . GLN A 1 85 ? -12.406 13.340 28.409 1.00 71.50 85 GLN A O 1
ATOM 695 N N . ALA A 1 86 ? -12.667 12.574 30.503 1.00 74.19 86 ALA A N 1
ATOM 696 C CA . ALA A 1 86 ? -14.026 13.089 30.691 1.00 74.19 86 ALA A CA 1
ATOM 697 C C . ALA A 1 86 ? -14.097 14.614 30.925 1.00 74.19 86 ALA A C 1
ATOM 699 O O . ALA A 1 86 ? -15.186 15.153 31.103 1.00 74.19 86 ALA A O 1
ATOM 700 N N . GLN A 1 87 ? -12.948 15.296 30.966 1.00 69.38 87 GLN A N 1
ATOM 701 C CA . GLN A 1 87 ? -12.825 16.731 31.251 1.00 69.38 87 GLN A CA 1
ATOM 702 C C . GLN A 1 87 ? -12.343 17.558 30.039 1.00 69.38 87 GLN A C 1
ATOM 704 O O . GLN A 1 87 ? -12.048 18.742 30.203 1.00 69.38 87 GLN A O 1
ATOM 709 N N . LEU A 1 88 ? -12.251 16.945 28.850 1.00 61.72 88 LEU A N 1
ATOM 710 C CA . LEU A 1 88 ? -11.938 17.583 27.559 1.00 61.72 88 LEU A CA 1
ATOM 711 C C . LEU A 1 88 ? -13.211 17.798 26.735 1.00 61.72 88 LEU A C 1
ATOM 713 O O . LEU A 1 88 ? -13.269 18.830 26.033 1.00 61.72 88 LEU A O 1
#

Secondary structure (DSSP, 8-state):
--PPPHHHHHHHHHH--SHHHHHHHHHHHHHHTT--TTTHHHHSS--HHHHHHHHHHHHHHGGGGSS-GGGG---PPPSS-HHHHTT-